Protein AF-A0A397HRW9-F1 (afdb_monomer_lite)

Sequence (142 aa):
MNNQNSSLDAQRKRKSKSYETPDQQNERLSRDRERKHEKRTRLADNSGRKRQRQEQESNETRQDNRQDQISNRNELDTINRQQNNNIDLQRLGQPQSNTTTLDELDRIVLRQFRVKMDKLKFNLCPLCNESFPSITIVKGEC

Organism: NCBI:txid1348612

pLDDT: mean 71.84, std 16.09, range [35.06, 93.62]

Structure (mmCIF, N/CA/C/O backbone):
data_AF-A0A397HRW9-F1
#
_entry.id   AF-A0A397HRW9-F1
#
loop_
_atom_site.group_PDB
_atom_site.id
_atom_site.type_symbol
_atom_site.label_atom_id
_atom_site.label_alt_id
_atom_site.label_comp_id
_atom_site.label_asym_id
_atom_site.label_entity_id
_atom_site.label_seq_id
_atom_site.pdbx_PDB_ins_code
_atom_site.Cartn_x
_atom_site.Cartn_y
_atom_site.Cartn_z
_atom_site.occupancy
_atom_site.B_iso_or_equiv
_atom_site.auth_seq_id
_atom_site.auth_comp_id
_atom_site.auth_asym_id
_atom_site.auth_atom_id
_atom_site.pdbx_PDB_model_num
ATOM 1 N N . MET A 1 1 ? -36.561 -2.765 27.815 1.00 35.06 1 MET A N 1
ATOM 2 C CA . MET A 1 1 ? -36.014 -4.129 27.636 1.00 35.06 1 MET A CA 1
ATOM 3 C C . MET A 1 1 ? -34.602 -4.149 28.205 1.00 35.06 1 MET A C 1
ATOM 5 O O . MET A 1 1 ? -33.754 -3.414 27.716 1.00 35.06 1 MET A O 1
ATOM 9 N N . ASN A 1 2 ? -34.380 -4.881 29.300 1.00 46.06 2 ASN A N 1
ATOM 10 C CA . ASN A 1 2 ? -33.126 -4.845 30.058 1.00 46.06 2 ASN A CA 1
ATOM 11 C C . ASN A 1 2 ? -32.050 -5.695 29.375 1.00 46.06 2 ASN A C 1
ATOM 13 O O . ASN A 1 2 ? -32.170 -6.913 29.286 1.00 46.06 2 ASN A O 1
ATOM 17 N N . ASN A 1 3 ? -30.988 -5.037 28.912 1.00 51.91 3 ASN A N 1
ATOM 18 C CA . ASN A 1 3 ? -29.828 -5.660 28.285 1.00 51.91 3 ASN A CA 1
ATOM 19 C C . ASN A 1 3 ? -28.952 -6.346 29.355 1.00 51.91 3 ASN A C 1
ATOM 21 O O . ASN A 1 3 ? -28.017 -5.747 29.888 1.00 51.91 3 ASN A O 1
ATOM 25 N N . GLN A 1 4 ? -29.298 -7.582 29.725 1.00 57.12 4 GLN A N 1
ATOM 26 C CA . GLN A 1 4 ? -28.588 -8.383 30.733 1.00 57.12 4 GLN A CA 1
ATOM 27 C C . GLN A 1 4 ? -27.545 -9.351 30.148 1.00 57.12 4 GLN A C 1
ATOM 29 O O . GLN A 1 4 ? -27.248 -10.373 30.753 1.00 57.12 4 GLN A O 1
ATOM 34 N N . ASN A 1 5 ? -26.886 -9.014 29.039 1.00 59.22 5 ASN A N 1
ATOM 35 C CA . ASN A 1 5 ? -25.771 -9.823 28.529 1.00 59.22 5 ASN A CA 1
ATOM 36 C C . ASN A 1 5 ? -24.414 -9.298 29.024 1.00 59.22 5 ASN A C 1
ATOM 38 O O . ASN A 1 5 ? -23.533 -8.951 28.241 1.00 59.22 5 ASN A O 1
ATOM 42 N N . SER A 1 6 ? -24.230 -9.223 30.346 1.00 64.50 6 SER A N 1
ATOM 43 C CA . SER A 1 6 ? -22.886 -9.079 30.924 1.00 64.50 6 SER A CA 1
ATOM 44 C C . SER A 1 6 ? -22.391 -10.453 31.356 1.00 64.50 6 SER A C 1
ATOM 46 O O . SER A 1 6 ? -23.041 -11.107 32.164 1.00 64.50 6 SER A O 1
ATOM 48 N N . SER A 1 7 ? -21.248 -10.883 30.809 1.00 81.88 7 SER A N 1
ATOM 49 C CA . SER A 1 7 ? -20.578 -12.126 31.217 1.00 81.88 7 SER A CA 1
ATOM 50 C C . SER A 1 7 ? -20.495 -12.213 32.746 1.00 81.88 7 SER A C 1
ATOM 52 O O . SER A 1 7 ? -20.257 -11.200 33.414 1.00 81.88 7 SER A O 1
ATOM 54 N N . LEU A 1 8 ? -20.666 -13.417 33.301 1.00 81.12 8 LEU A N 1
ATOM 55 C CA . LEU A 1 8 ? -20.583 -13.678 34.743 1.00 81.12 8 LEU A CA 1
ATOM 56 C C . LEU A 1 8 ? -19.294 -13.102 35.357 1.00 81.12 8 LEU A C 1
ATOM 58 O O . LEU A 1 8 ? -19.315 -12.579 36.472 1.00 81.12 8 LEU A O 1
ATOM 62 N N . ASP A 1 9 ? -18.199 -13.076 34.595 1.00 78.50 9 ASP A N 1
ATOM 63 C CA . ASP A 1 9 ? -16.938 -12.449 34.999 1.00 78.50 9 ASP A CA 1
ATOM 64 C C . ASP A 1 9 ? -17.018 -10.928 35.119 1.00 78.50 9 ASP A C 1
ATOM 66 O O . ASP A 1 9 ? -16.431 -10.334 36.026 1.00 78.50 9 ASP A O 1
ATOM 70 N N . ALA A 1 10 ? -17.744 -10.267 34.219 1.00 84.38 10 ALA A N 1
ATOM 71 C CA . ALA A 1 10 ? -17.953 -8.827 34.289 1.00 84.38 10 ALA A CA 1
ATOM 72 C C . ALA A 1 10 ? -18.797 -8.462 35.518 1.00 84.38 10 ALA A C 1
ATOM 74 O O . ALA A 1 10 ? -18.496 -7.480 36.200 1.00 84.38 10 ALA A O 1
ATOM 75 N N . GLN A 1 11 ? -19.804 -9.277 35.843 1.00 84.56 11 GLN A N 1
ATOM 76 C CA . GLN A 1 11 ? -20.616 -9.101 37.047 1.00 84.56 11 GLN A CA 1
ATOM 77 C C . GLN A 1 11 ? -19.807 -9.360 38.325 1.00 84.56 11 GLN A C 1
ATOM 79 O O . GLN A 1 11 ? -19.850 -8.547 39.250 1.00 84.56 11 GLN A O 1
ATOM 84 N N . ARG A 1 12 ? -18.998 -10.428 38.354 1.00 85.00 12 ARG A N 1
ATOM 85 C CA . ARG A 1 12 ? -18.089 -10.742 39.468 1.00 85.00 12 ARG A CA 1
ATOM 86 C C . ARG A 1 12 ? -17.086 -9.612 39.711 1.00 85.00 12 ARG A C 1
ATOM 88 O O . ARG A 1 12 ? -16.935 -9.163 40.844 1.00 85.00 12 ARG A O 1
ATOM 95 N N . LYS A 1 13 ? -16.455 -9.087 38.656 1.00 86.38 13 LYS A N 1
ATOM 96 C CA . LYS A 1 13 ? -15.508 -7.961 38.751 1.00 86.38 13 LYS A CA 1
ATOM 97 C C . LYS A 1 13 ? -16.176 -6.664 39.211 1.00 86.38 13 LYS A C 1
ATOM 99 O O . LYS A 1 13 ? -15.545 -5.888 39.920 1.00 86.38 13 LYS A O 1
ATOM 104 N N . ARG A 1 14 ? -17.432 -6.408 38.824 1.00 84.69 14 ARG A N 1
ATOM 105 C CA . ARG A 1 14 ? -18.197 -5.240 39.303 1.00 84.69 14 ARG A CA 1
ATOM 106 C C . ARG A 1 14 ? -18.514 -5.343 40.792 1.00 84.69 14 ARG A C 1
ATOM 108 O O . ARG A 1 14 ? -18.250 -4.387 41.508 1.00 84.69 14 ARG A O 1
ATOM 115 N N . LYS A 1 15 ? -18.995 -6.502 41.253 1.00 87.94 15 LYS A N 1
ATOM 116 C CA . LYS A 1 15 ? -19.238 -6.754 42.683 1.00 87.94 15 LYS A CA 1
ATOM 117 C C . LYS A 1 15 ? -17.948 -6.669 43.498 1.00 87.94 15 LYS A C 1
ATOM 119 O O . LYS A 1 15 ? -17.922 -6.019 44.526 1.00 87.94 15 LYS A O 1
ATOM 124 N N . SER A 1 16 ? -16.846 -7.240 43.014 1.00 84.56 16 SER A N 1
ATOM 125 C CA . SER A 1 16 ? -15.550 -7.130 43.701 1.00 84.56 16 SER A CA 1
ATOM 126 C C . SER A 1 16 ? -15.103 -5.676 43.892 1.00 84.56 16 SER A C 1
ATOM 128 O O . SER A 1 16 ? -14.536 -5.356 44.926 1.00 84.56 16 SER A O 1
ATOM 130 N N . LYS A 1 17 ? -15.381 -4.797 42.921 1.00 86.88 17 LYS A N 1
ATOM 131 C CA . LYS A 1 17 ? -15.041 -3.369 42.999 1.00 86.88 17 LYS A CA 1
ATOM 132 C C . LYS A 1 17 ? -15.943 -2.573 43.938 1.00 86.88 17 LYS A C 1
ATOM 134 O O . LYS A 1 17 ? -15.502 -1.553 44.445 1.00 86.88 17 LYS A O 1
ATOM 139 N N . SER A 1 18 ? -17.189 -2.999 44.164 1.00 85.44 18 SER A N 1
ATOM 140 C CA . SER A 1 18 ? -18.096 -2.297 45.086 1.00 85.44 18 SER A CA 1
ATOM 141 C C . SER A 1 18 ? -17.736 -2.497 46.558 1.00 85.44 18 SER A C 1
ATOM 143 O O . SER A 1 18 ? -18.225 -1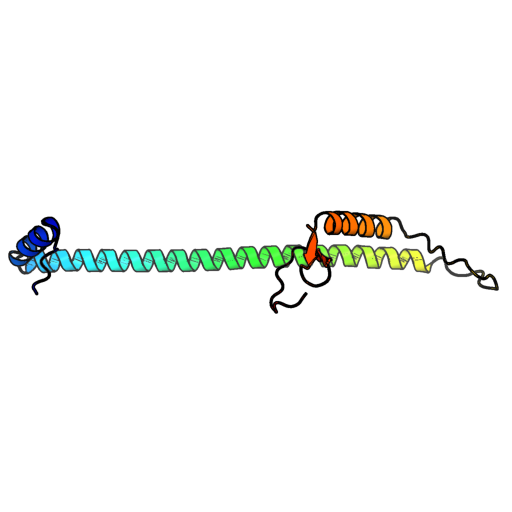.750 47.394 1.00 85.44 18 SER A O 1
ATOM 145 N N . TYR A 1 19 ? -16.897 -3.490 46.865 1.00 91.12 19 TYR A N 1
ATOM 146 C CA . TYR A 1 19 ? -16.372 -3.743 48.208 1.00 91.12 19 TYR A CA 1
ATOM 147 C C . TYR A 1 19 ? -14.916 -3.271 48.379 1.00 91.12 19 TYR A C 1
ATOM 149 O O . TYR A 1 19 ? -14.313 -3.559 49.409 1.00 91.12 19 TYR A O 1
ATOM 157 N N . GLU A 1 20 ? -14.335 -2.578 47.387 1.00 90.19 20 GLU A N 1
ATOM 158 C CA . GLU A 1 20 ? -12.993 -1.995 47.524 1.00 90.19 20 GLU A CA 1
ATOM 159 C C . GLU A 1 20 ? -13.014 -0.901 48.601 1.00 90.19 20 GLU A C 1
ATOM 161 O O . GLU A 1 20 ? -13.886 -0.030 48.608 1.00 90.19 20 GLU A O 1
ATOM 166 N N . THR A 1 21 ? -12.027 -0.924 49.496 1.00 92.69 21 THR A N 1
ATOM 167 C CA . THR A 1 21 ? -11.780 0.205 50.398 1.00 92.69 21 THR A CA 1
ATOM 168 C C . THR A 1 21 ? -11.183 1.387 49.618 1.00 92.69 21 THR A C 1
ATOM 170 O O . THR A 1 21 ? -10.616 1.188 48.536 1.00 92.69 21 THR A O 1
ATOM 173 N N . PRO A 1 22 ? -11.246 2.624 50.147 1.00 91.81 22 PRO A N 1
ATOM 174 C CA . PRO A 1 22 ? -10.648 3.789 49.490 1.00 91.81 22 PRO A CA 1
ATOM 175 C C . PRO A 1 22 ? -9.156 3.609 49.161 1.00 91.81 22 PRO A C 1
ATOM 177 O O . PRO A 1 22 ? -8.705 4.006 48.086 1.00 91.81 22 PRO A O 1
ATOM 180 N N . ASP A 1 23 ? -8.406 2.941 50.040 1.00 91.31 23 ASP A N 1
ATOM 181 C CA . ASP A 1 23 ? -6.979 2.668 49.838 1.00 91.31 23 ASP A CA 1
ATOM 182 C C . ASP A 1 23 ? -6.741 1.675 48.695 1.00 91.31 23 ASP A C 1
ATOM 184 O O . ASP A 1 23 ? -5.923 1.926 47.808 1.00 91.31 23 ASP A O 1
ATOM 188 N N . GLN A 1 24 ? -7.521 0.591 48.640 1.00 89.81 24 GLN A N 1
ATOM 189 C CA . GLN A 1 24 ? -7.458 -0.391 47.552 1.00 89.81 24 GLN A CA 1
ATOM 190 C C . GLN A 1 24 ? -7.862 0.225 46.207 1.00 89.81 24 GLN A C 1
ATOM 192 O O . GLN A 1 24 ? -7.254 -0.058 45.169 1.00 89.81 24 GLN A O 1
ATOM 197 N N . GLN A 1 25 ? -8.862 1.108 46.218 1.00 90.38 25 GLN A N 1
ATOM 198 C CA . GLN A 1 25 ? -9.281 1.848 45.035 1.00 90.38 25 GLN A CA 1
ATOM 199 C C . GLN A 1 25 ? -8.162 2.773 44.536 1.00 90.38 25 GLN A C 1
ATOM 201 O O . GLN A 1 25 ? -7.875 2.793 43.334 1.00 90.38 25 GLN A O 1
ATOM 206 N N . ASN A 1 26 ? -7.511 3.511 45.438 1.00 91.50 26 ASN A N 1
ATOM 207 C CA . ASN A 1 26 ? -6.392 4.390 45.106 1.00 91.50 26 ASN A CA 1
ATOM 208 C C . ASN A 1 26 ? -5.199 3.612 44.551 1.00 91.50 26 ASN A C 1
ATOM 210 O O . ASN A 1 26 ? -4.639 4.001 43.525 1.00 91.50 26 ASN A O 1
ATOM 214 N N . GLU A 1 27 ? -4.856 2.478 45.154 1.00 93.12 27 GLU A N 1
ATOM 215 C CA . GLU A 1 27 ? -3.774 1.618 44.680 1.00 93.12 27 GLU A CA 1
ATOM 216 C C . GLU A 1 27 ? -4.069 1.050 43.281 1.00 93.12 27 GLU A C 1
ATOM 218 O O . GLU A 1 27 ? -3.218 1.078 42.384 1.00 93.12 27 GLU A O 1
ATOM 223 N N . ARG A 1 28 ? -5.309 0.599 43.043 1.00 92.12 28 ARG A N 1
ATOM 224 C CA . ARG A 1 28 ? -5.752 0.130 41.722 1.00 92.12 28 ARG A CA 1
ATOM 225 C C . ARG A 1 28 ? -5.672 1.238 40.674 1.00 92.12 28 ARG A C 1
ATOM 227 O O . ARG A 1 28 ? -5.247 0.978 39.546 1.00 92.12 28 ARG A O 1
ATOM 234 N N . LEU A 1 29 ? -6.094 2.457 41.016 1.00 92.62 29 LEU A N 1
ATOM 235 C CA . LEU A 1 29 ? -6.018 3.616 40.124 1.00 92.62 29 LEU A CA 1
ATOM 236 C C . LEU A 1 29 ? -4.569 4.034 39.858 1.00 92.62 29 LEU A C 1
ATOM 238 O O . LEU A 1 29 ? -4.250 4.367 38.718 1.00 92.62 29 LEU A O 1
ATOM 242 N N 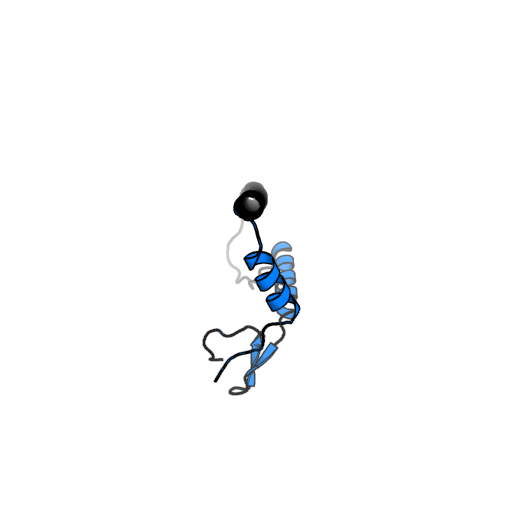. SER A 1 30 ? -3.696 3.973 40.863 1.00 93.62 30 SER A N 1
ATOM 243 C CA . SER A 1 30 ? -2.265 4.254 40.717 1.00 93.62 30 SER A CA 1
ATOM 244 C C . SER A 1 30 ? -1.618 3.297 39.709 1.00 93.62 30 SER A C 1
ATOM 246 O O . SER A 1 30 ? -1.069 3.739 38.698 1.00 93.62 30 SER A O 1
ATOM 248 N N . ARG A 1 31 ? -1.839 1.984 39.872 1.00 93.00 31 ARG A N 1
ATOM 249 C CA . ARG A 1 31 ? -1.356 0.951 38.935 1.00 93.00 31 ARG A CA 1
ATOM 250 C C . ARG A 1 31 ? -1.933 1.074 37.521 1.00 93.00 31 ARG A C 1
ATOM 252 O O . ARG A 1 31 ? -1.307 0.645 36.553 1.00 93.00 31 ARG A O 1
ATOM 259 N N . ASP A 1 32 ? -3.154 1.589 37.373 1.00 93.00 32 ASP A N 1
ATOM 260 C CA . ASP A 1 32 ? -3.754 1.849 36.055 1.00 93.00 32 ASP A CA 1
ATOM 261 C C . ASP A 1 32 ? -3.141 3.088 35.384 1.00 93.00 32 ASP A C 1
ATOM 263 O O . ASP A 1 32 ? -2.861 3.071 34.182 1.00 93.00 32 ASP A O 1
ATOM 267 N N . ARG A 1 33 ? -2.884 4.153 36.157 1.00 93.62 33 ARG A N 1
ATOM 268 C CA . ARG A 1 33 ? -2.197 5.364 35.681 1.00 93.62 33 ARG A CA 1
ATOM 269 C C . ARG A 1 33 ? -0.776 5.048 35.221 1.00 93.62 33 ARG A C 1
ATOM 271 O O . ARG A 1 33 ? -0.410 5.458 34.123 1.00 93.62 33 ARG A O 1
ATOM 278 N N . GLU A 1 34 ? -0.028 4.276 36.003 1.00 93.25 34 GLU A N 1
ATOM 279 C CA . GLU A 1 34 ? 1.333 3.839 35.673 1.00 93.25 34 GLU A CA 1
ATOM 280 C C . GLU A 1 34 ? 1.366 3.018 34.377 1.00 93.25 34 GLU A C 1
ATOM 282 O O . GLU A 1 34 ? 2.062 3.381 33.430 1.00 93.25 34 GLU A O 1
ATOM 287 N N . ARG A 1 35 ? 0.508 1.993 34.254 1.00 92.44 35 ARG A N 1
ATOM 288 C CA . ARG A 1 35 ? 0.397 1.196 33.018 1.00 92.44 35 ARG A CA 1
ATOM 289 C C . ARG A 1 35 ? 0.041 2.036 31.793 1.00 92.44 35 ARG A C 1
ATOM 291 O O . ARG A 1 35 ? 0.542 1.789 30.695 1.00 92.44 35 ARG A O 1
ATOM 298 N N . LYS A 1 36 ? -0.838 3.030 31.946 1.00 92.50 36 LYS A N 1
ATOM 299 C CA . LYS A 1 36 ? -1.184 3.958 30.858 1.00 92.50 36 LYS A CA 1
ATOM 300 C C . LYS A 1 36 ? -0.014 4.861 30.491 1.00 92.50 36 LYS A C 1
ATOM 302 O O . LYS A 1 36 ? 0.177 5.117 29.303 1.00 92.50 36 LYS A O 1
ATOM 307 N N . HIS A 1 37 ? 0.737 5.341 31.477 1.00 90.56 37 HIS A N 1
ATOM 308 C CA . HIS A 1 37 ? 1.924 6.156 31.257 1.00 90.56 37 HIS A CA 1
ATOM 309 C C . HIS A 1 37 ? 2.991 5.365 30.492 1.00 90.56 37 HIS A C 1
ATOM 311 O O . HIS A 1 37 ? 3.411 5.798 29.422 1.00 90.56 37 HIS A O 1
ATOM 317 N N . GLU A 1 38 ? 3.309 4.155 30.950 1.00 88.00 38 GLU A N 1
ATOM 318 C CA . GLU A 1 38 ? 4.283 3.269 30.307 1.00 88.00 38 GLU A CA 1
ATOM 319 C C . GLU A 1 38 ? 3.877 2.887 28.872 1.00 88.00 38 GLU A C 1
ATOM 321 O O . GLU A 1 38 ? 4.690 2.859 27.948 1.00 88.00 38 GLU A O 1
ATOM 326 N N . LYS A 1 39 ? 2.584 2.639 28.632 1.00 89.19 39 LYS A N 1
ATOM 327 C CA . LYS A 1 39 ? 2.095 2.387 27.272 1.00 89.19 39 LYS A CA 1
ATOM 328 C C . LYS A 1 39 ? 2.296 3.601 26.360 1.00 89.19 39 LYS A C 1
ATOM 330 O O . LYS A 1 39 ? 2.624 3.424 25.189 1.00 89.19 39 LYS A O 1
ATOM 335 N N . ARG A 1 40 ? 2.089 4.823 26.864 1.00 82.56 40 ARG A N 1
ATOM 336 C CA . ARG A 1 40 ? 2.273 6.059 26.082 1.00 82.56 40 ARG A CA 1
ATOM 337 C C . ARG A 1 40 ? 3.743 6.309 25.758 1.00 82.56 40 ARG A C 1
ATOM 339 O O . ARG A 1 40 ? 4.030 6.637 24.612 1.00 82.56 40 ARG A O 1
ATOM 346 N N . THR A 1 41 ? 4.651 6.105 26.710 1.00 78.75 41 THR A N 1
ATOM 347 C CA . THR A 1 41 ? 6.097 6.257 26.476 1.00 78.75 41 THR A CA 1
ATOM 348 C C . THR A 1 41 ? 6.606 5.238 25.459 1.00 78.75 41 THR A C 1
ATOM 350 O O . THR A 1 41 ? 7.196 5.629 24.457 1.00 78.75 41 THR A O 1
ATOM 353 N N . ARG A 1 42 ? 6.243 3.954 25.590 1.00 77.12 42 ARG A N 1
ATOM 354 C CA . ARG A 1 42 ? 6.603 2.920 24.596 1.00 77.12 42 ARG A CA 1
ATOM 355 C C . ARG A 1 42 ? 6.075 3.219 23.188 1.00 77.12 42 ARG A C 1
ATOM 357 O O . ARG A 1 42 ? 6.730 2.898 22.196 1.00 77.12 42 ARG A O 1
ATOM 364 N N . LEU A 1 43 ? 4.873 3.788 23.074 1.00 72.44 43 LEU A N 1
ATOM 365 C CA . LEU A 1 43 ? 4.309 4.190 21.781 1.00 72.44 43 LEU A CA 1
ATOM 366 C C . LEU A 1 43 ? 5.039 5.404 21.194 1.00 72.44 43 LEU A C 1
ATOM 368 O O . LEU A 1 43 ? 5.284 5.418 19.988 1.00 72.44 43 LEU A O 1
ATOM 372 N N . ALA A 1 44 ? 5.419 6.377 22.025 1.00 73.12 44 ALA A N 1
ATOM 373 C CA . ALA A 1 44 ? 6.233 7.514 21.608 1.00 73.12 44 ALA A CA 1
ATOM 374 C C . ALA A 1 44 ? 7.603 7.047 21.081 1.00 73.12 44 ALA A C 1
ATOM 376 O O . ALA A 1 44 ? 7.967 7.392 19.955 1.00 73.12 44 ALA A O 1
ATOM 377 N N . ASP A 1 45 ? 8.281 6.153 21.803 1.00 70.44 45 ASP A N 1
ATOM 378 C CA . ASP A 1 45 ? 9.579 5.597 21.399 1.00 70.44 45 ASP A CA 1
ATOM 379 C C . ASP A 1 45 ? 9.491 4.794 20.096 1.00 70.44 45 ASP A C 1
ATOM 381 O O . ASP A 1 45 ? 10.319 4.951 19.196 1.00 70.44 45 ASP A O 1
ATOM 385 N N . ASN A 1 46 ? 8.455 3.964 19.942 1.00 67.75 46 ASN A N 1
ATOM 386 C CA . ASN A 1 46 ? 8.231 3.224 18.699 1.00 67.75 46 ASN A CA 1
ATOM 387 C C . ASN A 1 46 ? 7.891 4.142 17.519 1.00 67.75 46 ASN A C 1
ATOM 389 O O . ASN A 1 46 ? 8.283 3.854 16.388 1.00 67.75 46 ASN A O 1
ATOM 393 N N . SER A 1 47 ? 7.178 5.244 17.759 1.00 64.19 47 SER A N 1
ATOM 394 C CA . SER A 1 47 ? 6.869 6.220 16.710 1.00 64.19 47 SER A CA 1
ATOM 395 C C . SER A 1 47 ? 8.114 6.992 16.254 1.00 64.19 47 SER A C 1
ATOM 397 O O . SER A 1 47 ? 8.299 7.180 15.051 1.00 64.19 47 SER A O 1
ATOM 399 N N . GLY A 1 48 ? 9.014 7.342 17.181 1.00 61.34 48 GLY A N 1
ATOM 400 C CA . GLY A 1 48 ? 10.304 7.962 16.874 1.00 61.34 48 GLY A CA 1
ATOM 401 C C . GLY A 1 48 ? 11.234 7.021 16.108 1.00 61.34 48 GLY A C 1
ATOM 402 O O . GLY A 1 48 ? 11.759 7.393 15.062 1.00 61.34 48 GLY A O 1
ATOM 403 N N . ARG A 1 49 ? 11.353 5.762 16.550 1.00 60.38 49 ARG A N 1
ATOM 404 C CA . ARG A 1 49 ? 12.174 4.739 15.872 1.00 60.38 49 ARG A CA 1
ATOM 405 C C . ARG A 1 49 ? 11.685 4.417 14.459 1.00 60.38 49 ARG A C 1
ATOM 407 O O . ARG A 1 49 ? 12.504 4.199 13.571 1.00 60.38 49 ARG A O 1
ATOM 414 N N . LYS A 1 50 ? 10.365 4.405 14.229 1.00 60.69 50 LYS A N 1
ATOM 415 C CA . LYS A 1 50 ? 9.801 4.227 12.881 1.00 60.69 50 LYS A CA 1
ATOM 416 C C . LYS A 1 50 ? 10.117 5.406 11.964 1.00 60.69 50 LYS A C 1
ATOM 418 O O . LYS A 1 50 ? 10.512 5.173 10.830 1.00 60.69 50 LYS A O 1
ATOM 423 N N . ARG A 1 51 ? 9.993 6.645 12.455 1.00 60.28 51 ARG A N 1
ATOM 424 C CA . ARG A 1 51 ? 10.358 7.845 11.680 1.00 60.28 51 ARG A CA 1
ATOM 425 C C . ARG A 1 51 ? 11.845 7.865 11.337 1.00 60.28 51 ARG A C 1
ATOM 427 O O . ARG A 1 51 ? 12.185 8.088 10.185 1.00 60.28 51 ARG A O 1
ATOM 434 N N . GLN A 1 52 ? 12.706 7.544 12.301 1.00 62.22 52 GLN A N 1
ATOM 435 C CA . GLN A 1 52 ? 14.152 7.526 12.089 1.00 62.22 52 GLN A CA 1
ATOM 436 C C . GLN A 1 52 ? 14.583 6.461 11.070 1.00 62.22 52 GLN A C 1
ATOM 438 O O . GLN A 1 52 ? 15.409 6.749 10.212 1.00 62.22 52 GLN A O 1
ATOM 443 N N . ARG A 1 53 ? 13.993 5.256 11.109 1.00 63.12 53 ARG A N 1
ATOM 444 C CA . ARG A 1 53 ? 14.247 4.227 10.084 1.00 63.12 53 ARG A CA 1
ATOM 445 C C . ARG A 1 53 ? 13.785 4.662 8.697 1.00 63.12 53 ARG A C 1
ATOM 447 O O . ARG A 1 53 ? 14.521 4.492 7.738 1.00 63.12 53 ARG A O 1
ATOM 454 N N . GLN A 1 54 ? 12.600 5.258 8.603 1.00 61.34 54 GLN A N 1
ATOM 455 C CA . GLN A 1 54 ? 12.054 5.710 7.324 1.00 61.34 54 GLN A CA 1
ATOM 456 C C . GLN A 1 54 ? 12.886 6.852 6.711 1.00 61.34 54 GLN A C 1
ATOM 458 O O . GLN A 1 54 ? 13.039 6.936 5.495 1.00 61.34 54 GLN A O 1
ATOM 463 N N . GLU A 1 55 ? 13.459 7.715 7.551 1.00 63.78 55 GLU A N 1
ATOM 464 C CA . GLU A 1 55 ? 14.360 8.788 7.128 1.00 63.78 55 GLU A CA 1
ATOM 465 C C . GLU A 1 55 ? 15.743 8.261 6.708 1.00 63.78 55 GLU A C 1
ATOM 467 O O . GLU A 1 55 ? 16.305 8.743 5.725 1.00 63.78 55 GLU A O 1
ATOM 472 N N . GLN A 1 56 ? 16.262 7.229 7.385 1.00 65.06 56 GLN A N 1
ATOM 473 C CA . GLN A 1 56 ? 17.484 6.528 6.974 1.00 65.06 56 GLN A CA 1
ATOM 474 C C . GLN A 1 56 ? 17.304 5.819 5.625 1.00 65.06 56 GLN A C 1
ATOM 476 O O . GLN A 1 56 ? 18.070 6.092 4.705 1.00 65.06 56 GLN A O 1
ATOM 481 N N . GLU A 1 57 ? 16.241 5.026 5.456 1.00 65.44 57 GLU A N 1
ATOM 482 C CA . GLU A 1 57 ? 15.928 4.339 4.191 1.00 65.44 57 GLU A CA 1
ATOM 483 C C . GLU A 1 57 ? 15.727 5.335 3.032 1.00 65.44 57 GLU A C 1
ATOM 485 O O . GLU A 1 57 ? 16.206 5.124 1.913 1.00 65.44 57 GLU A O 1
ATOM 490 N N . SER A 1 58 ? 15.064 6.471 3.286 1.00 64.62 58 SER A N 1
ATOM 491 C CA . SER A 1 58 ? 14.896 7.516 2.270 1.00 64.62 58 SER A CA 1
ATOM 492 C C . SER A 1 58 ? 16.207 8.223 1.912 1.00 64.62 58 SER A C 1
ATOM 494 O O . SER A 1 58 ? 16.328 8.703 0.781 1.00 64.62 58 SER A O 1
ATOM 496 N N . ASN A 1 59 ? 17.154 8.347 2.843 1.00 64.56 59 ASN A N 1
ATOM 497 C CA . ASN A 1 59 ? 18.451 8.968 2.579 1.00 64.56 59 ASN A CA 1
ATOM 498 C C . ASN A 1 59 ? 19.410 8.014 1.860 1.00 64.56 59 ASN A C 1
ATOM 500 O O . ASN A 1 59 ? 20.088 8.461 0.937 1.00 64.56 59 ASN A O 1
ATOM 504 N N . GLU A 1 60 ? 19.409 6.723 2.198 1.00 63.19 60 GLU A N 1
ATOM 505 C CA . GLU A 1 60 ? 20.163 5.687 1.472 1.00 63.19 60 GLU A CA 1
ATOM 506 C C . GLU A 1 60 ? 19.700 5.607 0.012 1.00 63.19 60 GLU A C 1
ATOM 508 O O . GLU A 1 60 ? 20.497 5.788 -0.905 1.00 63.19 60 GLU A O 1
ATOM 513 N N . THR A 1 61 ? 18.383 5.542 -0.222 1.00 61.97 61 THR A N 1
ATOM 514 C CA . THR A 1 61 ? 17.815 5.534 -1.585 1.00 61.97 61 THR A CA 1
ATOM 515 C C . THR A 1 61 ? 18.177 6.798 -2.385 1.00 61.97 61 THR A C 1
ATOM 517 O O . THR A 1 61 ? 18.284 6.775 -3.613 1.00 61.97 61 THR A O 1
ATOM 520 N N . ARG A 1 62 ? 18.350 7.948 -1.716 1.00 60.81 62 ARG A N 1
ATOM 521 C CA . ARG A 1 62 ? 18.776 9.202 -2.364 1.00 60.81 62 ARG A CA 1
ATOM 522 C C . ARG A 1 62 ? 20.271 9.231 -2.664 1.00 60.81 62 ARG A C 1
ATOM 524 O O . ARG A 1 62 ? 20.652 9.870 -3.645 1.00 60.81 62 ARG A O 1
ATOM 531 N N . GLN A 1 63 ? 21.100 8.601 -1.834 1.00 60.25 63 GLN A N 1
ATOM 532 C CA . GLN A 1 63 ? 22.531 8.476 -2.094 1.00 60.25 63 GLN A CA 1
ATOM 533 C C . GLN A 1 63 ? 22.792 7.515 -3.253 1.00 60.25 63 GLN A C 1
ATOM 535 O O . GLN A 1 63 ? 23.490 7.918 -4.179 1.00 60.25 63 GLN A O 1
ATOM 540 N N . ASP A 1 64 ? 22.136 6.355 -3.286 1.00 58.84 64 ASP A N 1
ATOM 541 C CA . ASP A 1 64 ? 22.278 5.384 -4.381 1.00 58.84 64 ASP A CA 1
ATOM 542 C C . ASP A 1 64 ? 21.897 6.001 -5.736 1.00 58.84 64 ASP A C 1
ATOM 544 O O . ASP A 1 64 ? 22.689 6.009 -6.676 1.00 58.84 64 ASP A O 1
ATOM 548 N N . ASN A 1 65 ? 20.745 6.678 -5.809 1.00 58.53 65 ASN A N 1
ATOM 549 C CA . ASN A 1 65 ? 20.324 7.366 -7.036 1.00 58.53 65 ASN A CA 1
ATOM 550 C C . ASN A 1 65 ? 21.270 8.506 -7.465 1.00 58.53 65 ASN A C 1
ATOM 552 O O . ASN A 1 65 ? 21.354 8.830 -8.653 1.00 58.53 65 ASN A O 1
ATOM 556 N N . ARG A 1 66 ? 21.966 9.159 -6.522 1.00 59.78 66 ARG A N 1
ATOM 557 C CA . ARG A 1 66 ? 22.988 10.168 -6.853 1.00 59.78 66 ARG A CA 1
ATOM 558 C C . ARG A 1 66 ? 24.277 9.520 -7.342 1.00 59.78 66 ARG A C 1
ATOM 560 O O . ARG A 1 66 ? 24.877 10.046 -8.276 1.00 59.78 66 ARG A O 1
ATOM 567 N N . GLN A 1 67 ? 24.688 8.408 -6.740 1.00 59.00 67 GLN A N 1
ATOM 568 C CA . GLN A 1 67 ? 25.864 7.644 -7.151 1.00 59.00 67 GLN A CA 1
ATOM 569 C C . GLN A 1 67 ? 25.704 7.128 -8.591 1.00 59.00 67 GLN A C 1
ATOM 571 O O . GLN A 1 67 ? 26.624 7.267 -9.404 1.00 59.00 67 GLN A O 1
ATOM 576 N N . ASP A 1 68 ? 24.507 6.644 -8.933 1.00 58.00 68 ASP A N 1
ATOM 577 C CA . ASP A 1 68 ? 24.168 6.178 -10.280 1.00 58.00 68 ASP A CA 1
ATOM 578 C C . ASP A 1 68 ? 24.157 7.324 -11.301 1.00 58.00 68 ASP A C 1
ATOM 580 O O . ASP A 1 68 ? 24.683 7.184 -12.405 1.00 58.00 68 ASP A O 1
ATOM 584 N N . GLN A 1 69 ? 23.619 8.499 -10.955 1.00 58.19 69 GLN A N 1
ATOM 585 C CA . GLN A 1 69 ? 23.650 9.656 -11.863 1.00 58.19 69 GLN A CA 1
ATOM 586 C C . GLN A 1 69 ? 25.066 10.203 -12.086 1.00 58.19 69 GLN A C 1
ATOM 588 O O . GLN A 1 69 ? 25.391 10.617 -13.199 1.00 58.19 69 GLN A O 1
ATOM 593 N N . ILE A 1 70 ? 25.915 10.209 -11.054 1.00 59.62 70 ILE A N 1
ATOM 594 C CA . ILE A 1 70 ? 27.301 10.686 -11.165 1.00 59.62 70 ILE A CA 1
ATOM 595 C C . ILE A 1 70 ? 28.147 9.709 -11.994 1.00 59.62 70 ILE A C 1
ATOM 597 O O . ILE A 1 70 ? 28.904 10.158 -12.854 1.00 59.62 70 ILE A O 1
ATOM 601 N N . SER A 1 71 ? 27.983 8.394 -11.803 1.00 57.50 71 SER A N 1
ATOM 602 C CA . SER A 1 71 ? 28.687 7.384 -12.612 1.00 57.50 71 SER A CA 1
ATOM 603 C C . SER A 1 71 ? 28.301 7.477 -14.091 1.00 57.50 71 SER A C 1
ATOM 605 O O . SER A 1 71 ? 29.180 7.584 -14.944 1.00 57.50 71 SER A O 1
ATOM 607 N N . ASN A 1 72 ? 27.000 7.580 -14.387 1.00 56.47 72 ASN A N 1
ATOM 608 C CA . ASN A 1 72 ? 26.507 7.715 -15.762 1.00 56.47 72 ASN A CA 1
ATOM 609 C C . ASN A 1 72 ? 26.983 9.011 -16.447 1.00 56.47 72 ASN A C 1
ATOM 611 O O . ASN A 1 72 ? 27.248 9.027 -17.648 1.00 56.47 72 ASN A O 1
ATOM 615 N N . ARG A 1 73 ? 27.113 10.117 -15.700 1.00 55.00 73 ARG A N 1
ATOM 616 C CA . ARG A 1 73 ? 27.603 11.392 -16.247 1.00 55.00 73 ARG A CA 1
ATOM 617 C C . ARG A 1 73 ? 29.102 11.358 -16.555 1.00 55.00 73 ARG A C 1
ATOM 619 O O . ARG A 1 73 ? 29.517 11.876 -17.588 1.00 55.00 73 ARG A O 1
ATOM 626 N N . ASN A 1 74 ? 29.901 10.730 -15.692 1.00 54.44 74 ASN A N 1
ATOM 627 C CA . ASN A 1 74 ? 31.344 10.608 -15.901 1.00 54.44 74 ASN A CA 1
ATOM 628 C C . ASN A 1 74 ? 31.682 9.685 -17.088 1.00 54.44 74 ASN A C 1
ATOM 630 O O . ASN A 1 74 ? 32.638 9.960 -17.817 1.00 54.44 74 ASN A O 1
ATOM 634 N N . GLU A 1 75 ? 30.890 8.635 -17.337 1.00 54.62 75 GLU A N 1
ATOM 635 C CA . GLU A 1 75 ? 31.024 7.812 -18.550 1.00 54.62 75 GLU A CA 1
ATOM 636 C C . GLU A 1 75 ? 30.698 8.610 -19.819 1.00 54.62 75 GLU A C 1
ATOM 638 O O . GLU A 1 75 ? 31.466 8.576 -20.782 1.00 54.62 75 GLU A O 1
ATOM 643 N N . LEU A 1 76 ? 29.628 9.412 -19.802 1.00 55.81 76 LEU A N 1
ATOM 644 C CA . LEU A 1 76 ? 29.227 10.223 -20.954 1.00 55.81 76 LEU A CA 1
ATOM 645 C C . LEU A 1 76 ? 30.269 11.301 -21.315 1.00 55.81 76 LEU A C 1
ATOM 647 O O . LEU A 1 76 ? 30.588 11.482 -22.492 1.00 55.81 76 LEU A O 1
ATOM 651 N N . ASP A 1 77 ? 30.853 11.976 -20.318 1.00 53.19 77 ASP A N 1
ATOM 652 C CA . ASP A 1 77 ? 31.886 13.005 -20.531 1.00 53.19 77 ASP A CA 1
ATOM 653 C C . ASP A 1 77 ? 33.230 12.412 -21.008 1.00 53.19 77 ASP A C 1
ATOM 655 O O . ASP A 1 77 ? 33.970 13.057 -21.760 1.00 53.19 77 ASP A O 1
ATOM 659 N N . THR A 1 78 ? 33.536 11.162 -20.643 1.00 55.94 78 THR A N 1
ATOM 660 C CA . THR A 1 78 ? 34.749 10.463 -21.105 1.00 55.94 78 THR A CA 1
ATOM 661 C C . THR A 1 78 ? 34.622 10.022 -22.570 1.00 55.94 78 THR A C 1
ATOM 663 O O . THR A 1 78 ? 35.581 10.131 -23.337 1.00 55.94 78 THR A O 1
ATOM 666 N N . ILE A 1 79 ? 33.425 9.604 -22.995 1.00 54.50 79 ILE A N 1
ATOM 667 C CA . ILE A 1 79 ? 33.138 9.162 -24.370 1.00 54.50 79 ILE A CA 1
ATOM 668 C C . ILE A 1 79 ? 33.094 10.353 -25.346 1.00 54.50 79 ILE A C 1
ATOM 670 O O . ILE A 1 79 ? 33.649 10.279 -26.445 1.00 54.50 79 ILE A O 1
ATOM 674 N N . ASN A 1 80 ? 32.538 11.496 -24.930 1.00 51.84 80 ASN A N 1
ATOM 675 C CA . ASN A 1 80 ? 32.452 12.697 -25.775 1.00 51.84 80 ASN A CA 1
ATOM 676 C C . ASN A 1 80 ? 33.835 13.293 -26.122 1.00 51.84 80 ASN A C 1
ATOM 678 O O . ASN A 1 80 ? 34.035 13.860 -27.198 1.00 51.84 80 ASN A O 1
ATOM 682 N N . ARG A 1 81 ? 34.837 13.129 -25.244 1.00 50.69 81 ARG A N 1
ATOM 683 C CA . ARG A 1 81 ? 36.227 13.530 -25.538 1.00 50.69 81 ARG A CA 1
ATOM 684 C C . ARG A 1 81 ? 36.927 12.624 -26.554 1.00 50.69 81 ARG A C 1
ATOM 686 O O . ARG A 1 81 ? 37.856 13.088 -27.210 1.00 50.69 81 ARG A O 1
ATOM 693 N N . GLN A 1 82 ? 36.502 11.369 -26.707 1.00 52.06 82 GLN A N 1
ATOM 694 C CA . GLN A 1 82 ? 37.096 10.439 -27.675 1.00 52.06 82 GLN A CA 1
ATOM 695 C C . GLN A 1 82 ? 36.491 10.579 -29.083 1.00 52.06 82 GLN A C 1
ATOM 697 O O . GLN A 1 82 ? 37.197 10.357 -30.064 1.00 52.06 82 GLN A O 1
ATOM 702 N N . GLN A 1 83 ? 35.230 11.012 -29.204 1.00 49.53 83 GLN A N 1
ATOM 703 C CA . GLN A 1 83 ? 34.551 11.169 -30.501 1.00 49.53 83 GLN A CA 1
ATOM 704 C C . GLN A 1 83 ? 34.921 12.457 -31.265 1.00 49.53 83 GLN A C 1
ATOM 706 O O . GLN A 1 83 ? 34.844 12.479 -32.491 1.00 49.53 83 GLN A O 1
ATOM 711 N N . ASN A 1 84 ? 35.398 13.506 -30.585 1.00 46.00 84 ASN A N 1
ATOM 712 C CA . ASN A 1 84 ? 35.741 14.787 -31.227 1.00 46.00 84 ASN A CA 1
ATOM 713 C C . ASN A 1 84 ? 37.085 14.806 -31.986 1.00 46.00 84 ASN A C 1
ATOM 715 O O . ASN A 1 84 ? 37.402 15.807 -32.618 1.00 46.00 84 ASN A O 1
ATOM 719 N N . ASN A 1 85 ? 37.870 13.724 -31.963 1.00 49.34 85 ASN A N 1
ATOM 720 C CA . ASN A 1 85 ? 39.159 13.658 -32.670 1.00 49.34 85 ASN A CA 1
ATOM 721 C C . ASN A 1 85 ? 39.080 12.994 -34.058 1.00 49.34 85 ASN A C 1
ATOM 723 O O . ASN A 1 85 ? 40.123 12.737 -34.651 1.00 49.34 85 ASN A O 1
ATOM 727 N N . ASN A 1 86 ? 37.885 12.667 -34.569 1.00 48.00 86 ASN A N 1
ATOM 728 C CA . ASN A 1 86 ? 37.759 11.804 -35.752 1.00 48.00 86 ASN A CA 1
ATOM 729 C C . ASN A 1 86 ? 36.675 12.220 -36.762 1.00 48.00 86 ASN A C 1
ATOM 731 O O . ASN A 1 86 ? 36.117 11.371 -37.454 1.00 48.00 86 ASN A O 1
ATOM 735 N N . ILE A 1 87 ? 36.361 13.513 -36.874 1.00 46.09 87 ILE A N 1
ATOM 736 C CA . ILE A 1 87 ? 35.454 13.995 -37.925 1.00 46.09 87 ILE A CA 1
ATOM 737 C C . ILE A 1 87 ? 36.112 15.143 -38.681 1.00 46.09 87 ILE A C 1
ATOM 739 O O . ILE A 1 87 ? 35.829 16.305 -38.432 1.00 46.09 87 ILE A O 1
ATOM 743 N N . ASP A 1 88 ? 36.978 14.792 -39.627 1.00 48.50 88 ASP A N 1
ATOM 744 C CA . ASP A 1 88 ? 37.179 15.607 -40.821 1.00 48.50 88 ASP A CA 1
ATOM 745 C C . ASP A 1 88 ? 37.691 14.713 -41.948 1.00 48.50 88 ASP A C 1
ATOM 747 O O . ASP A 1 88 ? 38.885 14.462 -42.067 1.00 48.50 88 ASP A O 1
ATOM 751 N N . LEU A 1 89 ? 36.760 14.149 -42.725 1.00 48.72 89 LEU A N 1
ATOM 752 C CA . LEU A 1 89 ? 36.795 14.135 -44.191 1.00 48.72 89 LEU A CA 1
ATOM 753 C C . LEU A 1 89 ? 35.611 13.321 -44.748 1.00 48.72 89 LEU A C 1
ATOM 755 O O . LEU A 1 89 ? 35.358 12.198 -44.329 1.00 48.72 89 LEU A O 1
ATOM 759 N N . GLN A 1 90 ? 34.975 13.881 -45.782 1.00 44.84 90 GLN A N 1
ATOM 760 C CA . GLN A 1 90 ? 34.046 13.246 -46.734 1.00 44.84 90 GLN A CA 1
ATOM 761 C C . GLN A 1 90 ? 32.554 13.182 -46.352 1.00 44.84 90 GLN A C 1
ATOM 763 O O . GLN A 1 90 ? 31.987 12.139 -46.040 1.00 44.84 90 GLN A O 1
ATOM 768 N N . ARG A 1 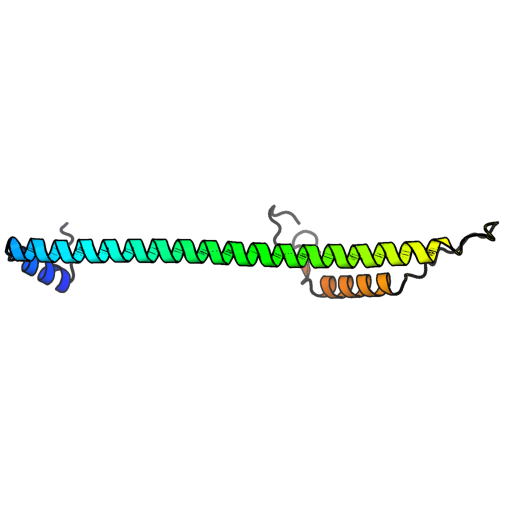91 ? 31.859 14.307 -46.565 1.00 47.19 91 ARG A N 1
ATOM 769 C CA . ARG A 1 91 ? 30.429 14.321 -46.911 1.00 47.19 91 ARG A CA 1
ATOM 770 C C . ARG A 1 91 ? 30.227 15.008 -48.260 1.00 47.19 91 ARG A C 1
ATOM 772 O O . ARG A 1 91 ? 30.103 16.224 -48.308 1.00 47.19 91 ARG A O 1
ATOM 779 N N . LEU A 1 92 ? 30.143 14.228 -49.336 1.00 43.62 92 LEU A N 1
ATOM 780 C CA . LEU A 1 92 ? 29.548 14.651 -50.607 1.00 43.62 92 LEU A CA 1
ATOM 781 C C . LEU A 1 92 ? 28.851 13.447 -51.264 1.00 43.62 92 LEU A C 1
ATOM 783 O O . LEU A 1 92 ? 29.501 12.544 -51.771 1.00 43.62 92 LEU A O 1
ATOM 787 N N . GLY A 1 93 ? 27.515 13.469 -51.238 1.00 45.16 93 GLY A N 1
ATOM 788 C CA . GLY A 1 93 ? 26.655 12.829 -52.239 1.00 45.16 93 GLY A CA 1
ATOM 789 C C . GLY A 1 93 ? 26.507 11.305 -52.209 1.00 45.16 93 GLY A C 1
ATOM 790 O O . GLY A 1 93 ? 27.030 10.630 -53.083 1.00 45.16 93 GLY A O 1
ATOM 791 N N . GLN A 1 94 ? 25.672 10.769 -51.315 1.00 43.03 94 GLN A N 1
ATOM 792 C CA . GLN A 1 94 ? 24.974 9.497 -51.560 1.00 43.03 94 GLN A CA 1
ATOM 793 C C . GLN A 1 94 ? 23.665 9.449 -50.753 1.00 43.03 94 GLN A C 1
ATOM 795 O O . GLN A 1 94 ? 23.669 9.878 -49.595 1.00 43.03 94 GLN A O 1
ATOM 800 N N . PRO A 1 95 ? 22.547 8.946 -51.316 1.00 45.19 95 PRO A N 1
ATOM 801 C CA . PRO A 1 95 ? 21.344 8.677 -50.544 1.00 45.19 95 PRO A CA 1
ATOM 802 C C . PRO A 1 95 ? 21.658 7.486 -49.641 1.00 45.19 95 PRO A C 1
ATOM 804 O O . PRO A 1 95 ? 21.631 6.334 -50.065 1.00 45.19 95 PRO A O 1
ATOM 807 N N . GLN A 1 96 ? 22.047 7.782 -48.404 1.00 46.81 96 GLN A N 1
ATOM 808 C CA . GLN A 1 96 ? 22.258 6.769 -47.387 1.00 46.81 96 GLN A CA 1
ATOM 809 C C . GLN A 1 96 ? 20.895 6.110 -47.163 1.00 46.81 96 GLN A C 1
ATOM 811 O O . GLN A 1 96 ? 19.954 6.736 -46.674 1.00 46.81 96 GLN A O 1
ATOM 816 N N . SER A 1 97 ? 20.761 4.843 -47.548 1.00 48.75 97 SER A N 1
ATOM 817 C CA . SER A 1 97 ? 19.837 3.959 -46.858 1.00 48.75 97 SER A CA 1
ATOM 818 C C . SER A 1 97 ? 20.198 4.087 -45.384 1.00 48.75 97 SER A C 1
ATOM 820 O O . SER A 1 97 ? 21.243 3.590 -44.969 1.00 48.75 97 SER A O 1
ATOM 822 N N . ASN A 1 98 ? 19.395 4.829 -44.622 1.00 54.28 98 ASN A N 1
ATOM 823 C CA . ASN A 1 98 ? 19.584 5.026 -43.191 1.00 54.28 98 ASN A CA 1
ATOM 824 C C . ASN A 1 98 ? 19.266 3.711 -42.468 1.00 54.28 98 ASN A C 1
ATOM 826 O O . ASN A 1 98 ? 18.378 3.641 -41.624 1.00 54.28 98 ASN A O 1
ATOM 830 N N . THR A 1 99 ? 19.970 2.630 -42.793 1.00 59.62 99 THR A N 1
ATOM 831 C CA . THR A 1 99 ? 20.198 1.563 -41.835 1.00 59.62 99 THR A CA 1
ATOM 832 C C . THR A 1 99 ? 21.189 2.138 -40.842 1.00 59.62 99 THR A C 1
ATOM 834 O O . THR A 1 99 ? 22.383 1.859 -40.904 1.00 59.62 99 THR A O 1
ATOM 837 N N . THR A 1 100 ? 20.689 3.013 -39.969 1.00 64.81 100 THR A N 1
ATOM 838 C CA . THR A 1 100 ? 21.373 3.395 -38.744 1.00 64.81 100 THR A CA 1
ATOM 839 C C . THR A 1 100 ? 21.575 2.086 -38.000 1.00 64.81 100 THR A C 1
ATOM 841 O O . THR A 1 100 ? 20.643 1.544 -37.405 1.00 64.81 100 THR A O 1
ATOM 844 N N . THR A 1 101 ? 22.749 1.482 -38.161 1.00 71.19 101 THR A N 1
ATOM 845 C CA . THR A 1 101 ? 23.136 0.294 -37.417 1.00 71.19 101 THR A CA 1
ATOM 846 C C . THR A 1 101 ? 23.097 0.693 -35.959 1.00 71.19 101 THR A C 1
ATOM 848 O O . THR A 1 101 ? 23.953 1.443 -35.507 1.00 71.19 101 THR A O 1
ATOM 851 N N . LEU A 1 102 ? 22.047 0.245 -35.268 1.00 78.44 102 LEU A N 1
ATOM 852 C CA . LEU A 1 102 ? 21.882 0.461 -33.839 1.00 78.44 102 LEU A CA 1
ATOM 853 C C . LEU A 1 102 ? 23.150 -0.006 -33.140 1.00 78.44 102 LEU A C 1
ATOM 855 O O . LEU A 1 102 ? 23.608 -1.131 -33.404 1.00 78.44 102 LEU A O 1
ATOM 859 N N . ASP A 1 103 ? 23.679 0.862 -32.286 1.00 83.00 103 ASP A N 1
ATOM 860 C CA . ASP A 1 103 ? 24.833 0.545 -31.465 1.00 83.00 103 ASP A CA 1
ATOM 861 C C . ASP A 1 103 ? 24.486 -0.603 -30.504 1.00 83.00 103 ASP A C 1
ATOM 863 O O . ASP A 1 103 ? 23.313 -0.886 -30.229 1.00 83.00 103 ASP A O 1
ATOM 867 N N . GLU A 1 104 ? 25.497 -1.309 -30.008 1.00 84.06 104 GLU A N 1
ATOM 868 C CA . GLU A 1 104 ? 25.293 -2.454 -29.116 1.00 84.06 104 GLU A CA 1
ATOM 869 C C . GLU A 1 104 ? 24.520 -2.046 -27.855 1.00 84.06 104 GLU A C 1
ATOM 871 O O . GLU A 1 104 ? 23.653 -2.783 -27.378 1.00 84.06 104 GLU A O 1
ATOM 876 N N . LEU A 1 105 ? 24.740 -0.819 -27.378 1.00 81.12 105 LEU A N 1
ATOM 877 C CA . LEU A 1 105 ? 23.992 -0.249 -26.265 1.00 81.12 105 LEU A CA 1
ATOM 878 C C . LEU A 1 105 ? 22.489 -0.146 -26.572 1.00 81.12 105 LEU A C 1
ATOM 880 O O . LEU A 1 105 ? 21.664 -0.630 -25.793 1.00 81.12 105 LEU A O 1
ATOM 884 N N . ASP A 1 106 ? 22.126 0.410 -27.730 1.00 89.06 106 ASP A N 1
ATOM 885 C CA . ASP A 1 106 ? 20.729 0.534 -28.157 1.00 89.06 106 ASP A CA 1
ATOM 886 C C . ASP A 1 106 ? 20.067 -0.841 -28.272 1.00 89.06 106 ASP A C 1
ATOM 888 O O . ASP A 1 106 ? 18.920 -1.040 -27.863 1.00 89.06 106 ASP A O 1
ATOM 892 N N . ARG A 1 107 ? 20.804 -1.836 -28.777 1.00 89.31 107 ARG A N 1
ATOM 893 C CA . ARG A 1 107 ? 20.316 -3.217 -28.888 1.00 89.31 107 ARG A CA 1
ATOM 894 C C . ARG A 1 107 ? 20.029 -3.830 -27.521 1.00 89.31 107 ARG A C 1
ATOM 896 O O . ARG A 1 107 ? 19.010 -4.511 -27.370 1.00 89.31 107 ARG A O 1
ATOM 903 N N . ILE A 1 108 ? 20.885 -3.590 -26.527 1.00 89.75 108 ILE A N 1
ATOM 904 C CA . ILE A 1 108 ? 20.689 -4.064 -25.150 1.00 89.75 108 ILE A CA 1
ATOM 905 C C . ILE A 1 108 ? 19.460 -3.399 -24.528 1.00 89.75 108 ILE A C 1
ATOM 907 O O . ILE A 1 108 ? 18.599 -4.097 -23.984 1.00 89.75 108 ILE A O 1
ATOM 911 N N . VAL A 1 109 ? 19.334 -2.076 -24.652 1.00 93.38 109 VAL A N 1
ATOM 912 C CA . VAL A 1 109 ? 18.188 -1.321 -24.122 1.00 93.38 109 VAL A CA 1
ATOM 913 C C . VAL A 1 109 ? 16.884 -1.808 -24.753 1.00 93.38 109 VAL A C 1
ATOM 915 O O . VAL A 1 109 ? 15.927 -2.121 -24.040 1.00 93.38 109 VAL A O 1
ATOM 918 N N . LEU A 1 110 ? 16.851 -1.974 -26.077 1.00 92.31 110 LEU A N 1
ATOM 919 C CA . LEU A 1 110 ? 15.684 -2.499 -26.786 1.00 92.31 110 LEU A CA 1
ATOM 920 C C . LEU A 1 110 ? 15.350 -3.932 -26.367 1.00 92.31 110 LEU A C 1
ATOM 922 O O . LEU A 1 110 ? 14.174 -4.275 -26.233 1.00 92.31 110 LEU A O 1
ATOM 926 N N . ARG A 1 111 ? 16.357 -4.776 -26.119 1.00 90.69 111 ARG A N 1
ATOM 927 C CA . ARG A 1 111 ? 16.142 -6.137 -25.614 1.00 90.69 111 ARG A CA 1
ATOM 928 C C . ARG A 1 111 ? 15.509 -6.113 -24.224 1.00 90.69 111 ARG A C 1
ATOM 930 O O . ARG A 1 111 ? 14.539 -6.830 -23.992 1.00 90.69 111 ARG A O 1
ATOM 937 N N . GLN A 1 112 ? 16.008 -5.278 -23.316 1.00 90.88 112 GLN A N 1
ATOM 938 C CA . GLN A 1 112 ? 15.432 -5.131 -21.977 1.00 90.88 112 GLN A CA 1
ATOM 939 C C . GLN A 1 112 ? 14.004 -4.583 -22.024 1.00 90.88 112 GLN A C 1
ATOM 941 O O . GLN A 1 112 ? 13.139 -5.059 -21.288 1.00 90.88 112 GLN A O 1
ATOM 946 N N . PHE A 1 113 ? 13.748 -3.610 -22.900 1.00 91.19 113 PHE A N 1
ATOM 947 C CA . PHE A 1 113 ? 12.414 -3.072 -23.130 1.00 91.19 113 PHE A CA 1
ATOM 948 C C . PHE A 1 113 ? 11.452 -4.166 -23.603 1.00 91.19 113 PHE A C 1
ATOM 950 O O . PHE A 1 113 ? 10.409 -4.359 -22.982 1.00 91.19 113 PHE A O 1
ATOM 957 N N . ARG A 1 114 ? 11.835 -4.950 -24.620 1.00 89.75 114 ARG A N 1
ATOM 958 C CA . ARG A 1 114 ? 11.031 -6.080 -25.117 1.00 89.75 114 ARG A CA 1
ATOM 959 C C . ARG A 1 114 ? 10.718 -7.087 -24.016 1.00 89.75 114 ARG A C 1
ATOM 961 O O . ARG A 1 114 ? 9.556 -7.373 -23.778 1.00 89.75 114 ARG A O 1
ATOM 968 N N . VAL A 1 115 ? 11.724 -7.513 -23.250 1.00 88.75 115 VAL A N 1
ATOM 969 C CA . VAL A 1 115 ? 11.532 -8.451 -22.128 1.00 88.75 115 VAL A CA 1
ATOM 970 C C . VAL A 1 115 ? 10.567 -7.908 -21.068 1.00 88.75 115 VAL A C 1
ATOM 972 O O . VAL A 1 115 ? 9.868 -8.685 -20.420 1.00 88.75 115 VAL A O 1
ATOM 975 N N . LYS A 1 116 ? 10.526 -6.590 -20.843 1.00 87.00 116 LYS A N 1
ATOM 976 C CA . LYS A 1 116 ? 9.558 -5.972 -19.924 1.00 87.00 116 LYS A CA 1
ATOM 977 C C . LYS A 1 116 ? 8.154 -5.920 -20.528 1.00 87.00 116 LYS A C 1
ATOM 979 O O . LYS A 1 116 ? 7.200 -6.215 -19.816 1.00 87.00 116 LYS A O 1
ATOM 984 N N . MET A 1 117 ? 8.039 -5.588 -21.812 1.00 83.38 117 MET A N 1
ATOM 985 C CA . MET A 1 117 ? 6.759 -5.524 -22.523 1.00 83.38 117 MET A CA 1
ATOM 986 C C . MET A 1 117 ? 6.116 -6.905 -22.694 1.00 83.38 117 MET A C 1
ATOM 988 O O . MET A 1 117 ? 4.921 -7.041 -22.455 1.00 83.38 117 MET A O 1
ATOM 992 N N . ASP A 1 118 ? 6.901 -7.942 -22.992 1.00 83.50 118 ASP A N 1
ATOM 993 C CA . ASP A 1 118 ? 6.417 -9.321 -23.164 1.00 83.50 118 ASP A CA 1
ATOM 994 C C . ASP A 1 118 ? 5.847 -9.922 -21.867 1.00 83.50 118 ASP A C 1
ATOM 996 O O . ASP A 1 118 ? 5.074 -10.877 -21.893 1.00 83.50 118 ASP A O 1
ATOM 1000 N N . LYS A 1 119 ? 6.212 -9.366 -20.705 1.00 85.44 119 LYS A N 1
ATOM 1001 C CA . LYS A 1 119 ? 5.679 -9.786 -19.399 1.00 85.44 119 LYS A CA 1
ATOM 1002 C C . LYS A 1 119 ? 4.301 -9.202 -19.097 1.00 85.44 119 LYS A C 1
ATOM 1004 O O . LYS A 1 119 ? 3.684 -9.604 -18.107 1.00 85.44 119 LYS A O 1
ATOM 1009 N N . LEU A 1 120 ? 3.825 -8.246 -19.893 1.00 85.44 120 LEU A N 1
ATOM 1010 C CA . LEU A 1 120 ? 2.492 -7.690 -19.719 1.00 85.44 120 LEU A CA 1
ATOM 1011 C C . LEU A 1 120 ? 1.462 -8.744 -20.122 1.00 85.44 120 LEU A C 1
ATOM 1013 O O . LEU A 1 120 ? 1.491 -9.294 -21.218 1.00 85.44 120 LEU A O 1
ATOM 1017 N N . LYS A 1 121 ? 0.526 -9.028 -19.218 1.00 83.19 121 LYS A N 1
ATOM 1018 C CA . LYS A 1 121 ? -0.666 -9.800 -19.571 1.00 83.19 121 LYS A CA 1
ATOM 1019 C C . LYS A 1 121 ? -1.570 -8.897 -20.393 1.00 83.19 121 LYS A C 1
ATOM 1021 O O . LYS A 1 121 ? -1.775 -7.755 -19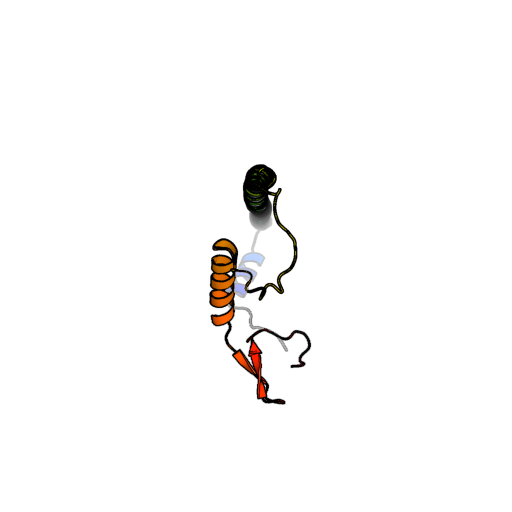.995 1.00 83.19 121 LYS A O 1
ATOM 1026 N N . PHE A 1 122 ? -2.138 -9.389 -21.482 1.00 84.56 122 PHE A N 1
ATOM 1027 C CA . PHE A 1 122 ? -3.103 -8.637 -22.280 1.00 84.56 122 PHE A CA 1
ATOM 1028 C C . PHE A 1 122 ? -4.499 -9.215 -22.073 1.00 84.56 122 PHE A C 1
ATOM 1030 O O . PHE A 1 122 ? -4.665 -10.433 -22.051 1.00 84.56 122 PHE A O 1
ATOM 1037 N N . ASN A 1 123 ? -5.480 -8.335 -21.914 1.00 81.88 123 ASN A N 1
ATOM 1038 C CA . ASN A 1 123 ? -6.895 -8.681 -21.919 1.00 81.88 123 ASN A CA 1
ATOM 1039 C C . ASN A 1 123 ? -7.529 -8.139 -23.201 1.00 81.88 123 ASN A C 1
ATOM 1041 O O . ASN A 1 123 ? -7.005 -7.212 -23.817 1.00 81.88 123 ASN A O 1
ATOM 1045 N N . LEU A 1 124 ? -8.660 -8.717 -23.595 1.00 84.56 124 LEU A N 1
ATOM 1046 C CA . LEU A 1 124 ? -9.467 -8.205 -24.698 1.00 84.56 124 LEU A CA 1
ATOM 1047 C C . LEU A 1 124 ? -10.560 -7.299 -24.149 1.00 84.56 124 LEU A C 1
ATOM 1049 O O . LEU A 1 124 ? -11.205 -7.624 -23.148 1.00 84.56 124 LEU A O 1
ATOM 1053 N N . CYS A 1 125 ? -10.767 -6.160 -24.801 1.00 80.06 125 CYS A N 1
ATOM 1054 C CA . CYS A 1 125 ? -11.893 -5.297 -24.493 1.00 80.06 125 CYS A CA 1
ATOM 1055 C C . CYS A 1 125 ? -13.193 -5.989 -24.925 1.00 80.06 125 CYS A C 1
ATOM 1057 O O . CYS A 1 125 ? -13.316 -6.363 -26.090 1.00 80.06 125 CYS A O 1
ATOM 1059 N N . PRO A 1 126 ? -14.199 -6.128 -24.046 1.00 78.12 126 PRO A N 1
ATOM 1060 C CA . PRO A 1 126 ? -15.462 -6.760 -24.417 1.00 78.12 126 PRO A CA 1
ATOM 1061 C C . PRO A 1 126 ? -16.288 -5.938 -25.423 1.00 78.12 126 PRO A C 1
ATOM 1063 O O . PRO A 1 126 ? -17.230 -6.475 -25.996 1.00 78.12 126 PRO A O 1
ATOM 1066 N N . LEU A 1 127 ? -15.969 -4.652 -25.626 1.00 81.69 127 LEU A N 1
ATOM 1067 C CA . LEU A 1 127 ? -16.721 -3.752 -26.508 1.00 81.69 127 LEU A CA 1
ATOM 1068 C C . LEU A 1 127 ? -16.171 -3.727 -27.939 1.00 81.69 127 LEU A C 1
ATOM 1070 O O . LEU A 1 127 ? -16.938 -3.859 -28.887 1.00 81.69 127 LEU A O 1
ATOM 1074 N N . CYS A 1 128 ? -14.855 -3.564 -28.099 1.00 86.88 128 CYS A N 1
ATOM 1075 C CA . CYS A 1 128 ? -14.199 -3.433 -29.409 1.00 86.88 128 CYS A CA 1
ATOM 1076 C C . CYS A 1 128 ? -13.274 -4.608 -29.768 1.00 86.88 128 CYS A C 1
ATOM 1078 O O . CYS A 1 128 ? -12.739 -4.642 -30.871 1.00 86.88 128 CYS A O 1
ATOM 1080 N N . ASN A 1 129 ? -13.095 -5.583 -28.868 1.00 83.25 129 ASN A N 1
ATOM 1081 C CA . ASN A 1 129 ? -12.213 -6.744 -29.038 1.00 83.25 129 ASN A CA 1
ATOM 1082 C C . ASN A 1 129 ? -10.727 -6.399 -29.275 1.00 83.25 129 ASN A C 1
ATOM 1084 O O . ASN A 1 129 ? -9.964 -7.220 -29.783 1.00 83.25 129 ASN A O 1
ATOM 1088 N N . GLU A 1 130 ? -10.301 -5.196 -28.888 1.00 86.00 130 GLU A N 1
ATOM 1089 C CA . GLU A 1 130 ? -8.898 -4.786 -28.934 1.00 86.00 130 GLU A CA 1
ATOM 1090 C C . GLU A 1 130 ? -8.119 -5.334 -27.733 1.00 86.00 130 GLU A C 1
ATOM 1092 O O . GLU A 1 130 ? -8.642 -5.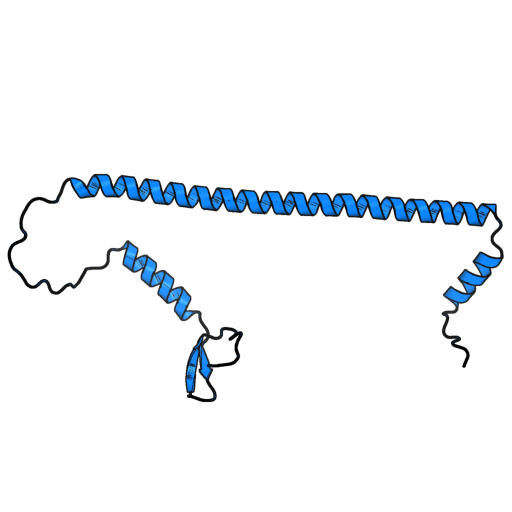438 -26.618 1.00 86.00 130 GLU A O 1
ATOM 1097 N N . SER A 1 131 ? -6.852 -5.695 -27.958 1.00 83.44 131 SER A N 1
ATOM 1098 C CA . SER A 1 131 ? -5.954 -6.154 -26.899 1.00 83.44 131 SER A CA 1
ATOM 1099 C C . SER A 1 131 ? -5.365 -4.969 -26.147 1.00 83.44 131 SER A C 1
ATOM 1101 O O . SER A 1 131 ? -4.667 -4.147 -26.741 1.00 83.44 131 SER A O 1
ATOM 1103 N N . PHE A 1 132 ? -5.550 -4.930 -24.834 1.00 81.44 132 PHE A N 1
ATOM 1104 C CA . PHE A 1 132 ? -4.951 -3.917 -23.975 1.00 81.44 132 PHE A CA 1
ATOM 1105 C C . PHE A 1 132 ? -4.152 -4.577 -22.843 1.00 81.44 132 PHE A C 1
ATOM 1107 O O . PHE A 1 132 ? -4.500 -5.675 -22.391 1.00 81.44 132 PHE A O 1
ATOM 1114 N N . PRO A 1 133 ? -3.052 -3.959 -22.376 1.00 84.44 133 PRO A N 1
ATOM 1115 C CA . PRO A 1 133 ? -2.335 -4.447 -21.206 1.00 84.44 133 PRO A CA 1
ATOM 1116 C C . PRO A 1 133 ? -3.277 -4.556 -20.003 1.00 84.44 133 PRO A C 1
ATOM 1118 O O . PRO A 1 133 ? -4.156 -3.723 -19.822 1.00 84.44 133 PRO A O 1
ATOM 1121 N N . SER A 1 134 ? -3.075 -5.553 -19.146 1.00 7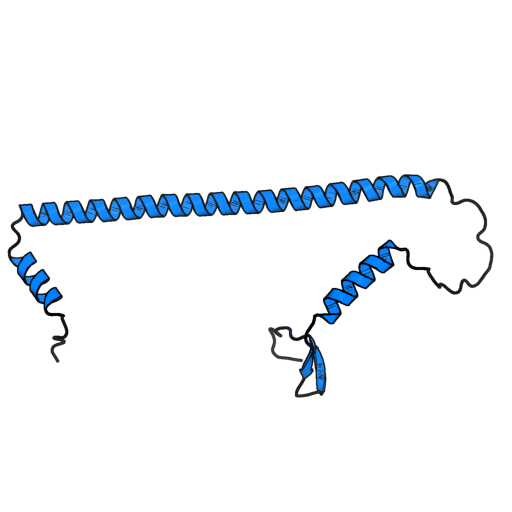5.31 134 SER A N 1
ATOM 1122 C CA . SER A 1 134 ? -3.857 -5.810 -17.927 1.00 75.31 134 SER A CA 1
ATOM 1123 C C . SER A 1 134 ? -3.533 -4.781 -16.843 1.00 75.31 134 SER A C 1
ATOM 1125 O O . SER A 1 134 ? -3.004 -5.112 -15.783 1.00 75.31 134 SER A O 1
ATOM 1127 N N . ILE A 1 135 ? -3.801 -3.516 -17.141 1.00 77.12 135 ILE A N 1
ATOM 1128 C CA . ILE A 1 135 ? -3.626 -2.370 -16.262 1.00 77.12 135 ILE A CA 1
ATOM 1129 C C . ILE A 1 135 ? -4.990 -1.909 -15.750 1.00 77.12 135 ILE A C 1
ATOM 1131 O O . ILE A 1 135 ? -6.010 -2.043 -16.424 1.00 77.12 135 ILE A O 1
ATOM 1135 N N . THR A 1 136 ? -5.017 -1.359 -14.539 1.00 69.12 136 THR A N 1
ATOM 1136 C CA . THR A 1 136 ? -6.238 -0.787 -13.968 1.00 69.12 136 THR A CA 1
ATOM 1137 C C . THR A 1 136 ? -6.537 0.549 -14.639 1.00 69.12 136 THR A C 1
ATOM 1139 O O . THR A 1 136 ? -5.818 1.527 -14.430 1.00 69.12 136 THR A O 1
ATOM 1142 N N . ILE A 1 137 ? -7.613 0.610 -15.420 1.00 71.50 137 ILE A N 1
ATOM 1143 C CA . ILE A 1 137 ? -8.084 1.856 -16.029 1.00 71.50 137 ILE A CA 1
ATOM 1144 C C . ILE A 1 137 ? -8.866 2.651 -14.972 1.00 71.50 137 ILE A C 1
ATOM 1146 O O . ILE A 1 137 ? -9.959 2.268 -14.567 1.00 71.50 137 ILE A O 1
ATOM 1150 N N . VAL A 1 138 ? -8.312 3.781 -14.522 1.00 69.44 138 VAL A N 1
ATOM 1151 C CA . VAL A 1 138 ? -8.870 4.613 -13.429 1.00 69.44 138 VAL A CA 1
ATOM 1152 C C . VAL A 1 138 ? -10.127 5.402 -13.852 1.00 69.44 138 VAL A C 1
ATOM 1154 O O . VAL A 1 138 ? -10.828 5.946 -13.004 1.00 69.44 138 VAL A O 1
ATOM 1157 N N . LYS A 1 139 ? -10.455 5.439 -15.150 1.00 72.94 139 LYS A N 1
ATOM 1158 C CA . LYS A 1 139 ? -11.626 6.152 -15.699 1.00 72.94 139 LYS A CA 1
ATOM 1159 C C . LYS A 1 139 ? -12.623 5.273 -16.467 1.00 72.94 139 LYS A C 1
ATOM 1161 O O . LYS A 1 139 ? -13.558 5.808 -17.040 1.00 72.94 139 LYS A O 1
ATOM 1166 N N . GLY A 1 140 ? -12.467 3.948 -16.428 1.00 57.31 140 GLY A N 1
ATOM 1167 C CA . GLY A 1 140 ? -13.495 3.007 -16.896 1.00 57.31 140 GLY A CA 1
ATOM 1168 C C . GLY A 1 140 ? -13.768 2.963 -18.404 1.00 57.31 140 GLY A C 1
ATOM 1169 O O . GLY A 1 140 ? -14.698 2.271 -18.805 1.00 57.31 140 GLY A O 1
ATOM 1170 N N . GLU A 1 141 ? -12.974 3.638 -19.230 1.00 61.91 141 GLU A N 1
ATOM 1171 C CA . GLU A 1 141 ? -13.078 3.577 -20.691 1.00 61.91 141 GLU A CA 1
ATOM 1172 C C . GLU A 1 141 ? -11.875 2.815 -21.250 1.00 61.91 141 GLU A C 1
ATOM 1174 O O . GLU A 1 141 ? -10.734 3.116 -20.893 1.00 61.91 141 GLU A O 1
ATOM 1179 N N . CYS A 1 142 ? -12.151 1.796 -22.069 1.00 59.41 142 CYS A N 1
ATOM 1180 C CA . CYS A 1 142 ? -11.149 1.221 -22.961 1.00 59.41 142 CYS A CA 1
ATOM 1181 C C . CYS A 1 142 ? -10.738 2.264 -24.001 1.00 59.41 142 CYS A C 1
ATOM 1183 O O . CYS A 1 142 ? -11.649 2.975 -24.483 1.00 59.41 142 CYS A O 1
#

Foldseek 3Di:
DDPPPDPPVNVVVVVVVVPDDPVSVVVVVVVVVVVVVVVVVVVVVVVVVVVVVVVVVVVVVVVVVVVVVVVVVVVVVVVVVVVVVDDDDDDDDDPPPPPVVDDPVSVVVVVVVVVVVVPFDWDADPPPRDTDTPDDDPPPDD

Secondary structure (DSSP, 8-state):
-------HHHHHHHHHHHT--HHHHHHHHHHHHHHHHHHHHHHHHHHHHHHHHHHHHHHHHHHHHHHHHHHHHHHHHHHHHHHTTS--S--------------HHHHHHHHHHHHHHTTS-EEE-TTT--EEES---TTS--

Radius of gyration: 35.88 Å; chains: 1; bounding box: 75×29×103 Å